Protein AF-D3Z314-F1 (afdb_monomer_lite)

pLDDT: mean 71.37, std 20.9, range [33.47, 95.0]

Radius of gyration: 38.7 Å; chains: 1; bounding box: 82×40×112 Å

Structure (mmCIF, N/CA/C/O backbone):
data_AF-D3Z314-F1
#
_entry.id   AF-D3Z314-F1
#
loop_
_atom_site.group_PDB
_atom_site.id
_atom_site.type_symbol
_atom_site.label_atom_id
_atom_site.label_alt_id
_atom_site.label_comp_id
_atom_site.label_asym_id
_atom_site.label_entity_id
_atom_site.label_seq_id
_atom_site.pdbx_PDB_ins_code
_atom_site.Cartn_x
_atom_site.Cartn_y
_atom_site.Cartn_z
_atom_site.occupancy
_atom_site.B_iso_or_equiv
_atom_site.auth_seq_id
_atom_site.auth_comp_id
_atom_site.auth_asym_id
_atom_site.auth_atom_id
_atom_site.pdbx_PDB_model_num
ATOM 1 N N . MET A 1 1 ? -54.368 1.046 53.965 1.00 41.03 1 MET A N 1
ATOM 2 C CA . MET A 1 1 ? -54.533 -0.028 54.968 1.00 41.03 1 MET A CA 1
ATOM 3 C C . MET A 1 1 ? -53.231 -0.841 54.940 1.00 41.03 1 MET A C 1
ATOM 5 O O . MET A 1 1 ? -52.791 -1.079 53.826 1.00 41.03 1 MET A O 1
ATOM 9 N N . VAL A 1 2 ? -52.457 -1.081 56.017 1.00 36.12 2 VAL A N 1
ATOM 10 C CA . VAL A 1 2 ? -52.789 -1.391 57.440 1.00 36.12 2 VAL A CA 1
ATOM 11 C C . VAL A 1 2 ? -53.330 -2.833 57.503 1.00 36.12 2 VAL A C 1
ATOM 13 O O . VAL A 1 2 ? -54.424 -3.025 56.986 1.00 36.12 2 VAL A O 1
ATOM 16 N N . LEU A 1 3 ? -52.659 -3.877 58.027 1.00 39.62 3 LEU A N 1
ATOM 17 C CA . LEU A 1 3 ? -51.367 -4.066 58.754 1.00 39.62 3 LEU A CA 1
ATOM 18 C C . LEU A 1 3 ? -50.519 -5.193 58.076 1.00 39.62 3 LEU A C 1
ATOM 20 O O . LEU A 1 3 ? -51.017 -5.775 57.117 1.00 39.62 3 LEU A O 1
ATOM 24 N N . ASP A 1 4 ? -49.246 -5.521 58.370 1.00 45.84 4 ASP A N 1
ATOM 25 C CA . ASP A 1 4 ? -48.368 -5.493 59.581 1.00 45.84 4 ASP A CA 1
ATOM 26 C C . ASP A 1 4 ? -48.542 -6.726 60.545 1.00 45.84 4 ASP A C 1
ATOM 28 O O . ASP A 1 4 ? -49.472 -7.498 60.312 1.00 45.84 4 ASP A O 1
ATOM 32 N N . PRO A 1 5 ? -47.630 -7.065 61.502 1.00 60.72 5 PRO A N 1
ATOM 33 C CA . PRO A 1 5 ? -46.819 -8.298 61.378 1.00 60.72 5 PRO A CA 1
ATOM 34 C C . PRO A 1 5 ? -46.724 -9.175 62.672 1.00 60.72 5 PRO A C 1
ATOM 36 O O . PRO A 1 5 ? -47.559 -9.056 63.564 1.00 60.72 5 PRO A O 1
ATOM 39 N N . LYS A 1 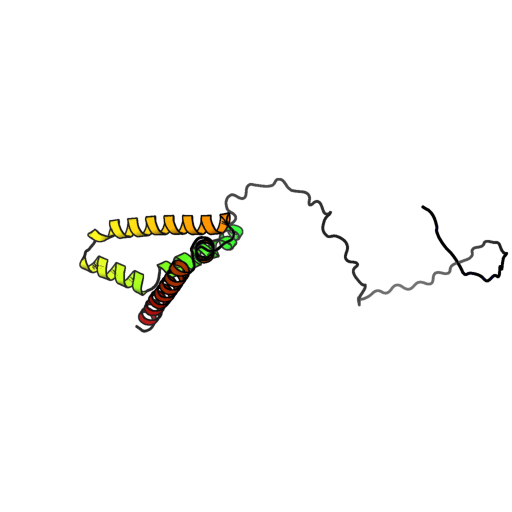6 ? -45.631 -9.965 62.807 1.00 39.88 6 LYS A N 1
ATOM 40 C CA . LYS A 1 6 ? -45.213 -10.863 63.931 1.00 39.88 6 LYS A CA 1
ATOM 41 C C . LYS A 1 6 ? -45.873 -12.259 63.919 1.00 39.88 6 LYS A C 1
ATOM 43 O O . LYS A 1 6 ? -46.845 -12.458 63.205 1.00 39.88 6 LYS A O 1
ATOM 48 N N . GLU A 1 7 ? -45.363 -13.309 64.581 1.00 49.41 7 GLU A N 1
ATOM 49 C CA . GLU A 1 7 ? -44.309 -13.502 65.617 1.00 49.41 7 GLU A CA 1
ATOM 50 C C . GLU A 1 7 ? -43.157 -14.431 65.108 1.00 49.41 7 GLU A C 1
ATOM 52 O O . GLU A 1 7 ? -43.244 -14.914 63.985 1.00 49.41 7 GLU A O 1
ATOM 57 N N . LYS A 1 8 ? -42.017 -14.704 65.781 1.00 37.44 8 LYS A N 1
ATOM 58 C CA . LYS A 1 8 ? -41.784 -14.991 67.216 1.00 37.44 8 LYS A CA 1
ATOM 59 C C . LYS A 1 8 ? -40.307 -14.845 67.668 1.00 37.44 8 LYS A C 1
ATOM 61 O O . LYS A 1 8 ? -39.385 -15.023 66.882 1.00 37.44 8 LYS A O 1
ATOM 66 N N . MET A 1 9 ? -40.138 -14.567 68.964 1.00 41.47 9 MET A N 1
ATOM 67 C CA . MET A 1 9 ? -38.929 -14.521 69.827 1.00 41.47 9 MET A CA 1
ATOM 68 C C . MET A 1 9 ? -39.376 -15.141 71.196 1.00 41.47 9 MET A C 1
ATOM 70 O O . MET A 1 9 ? -40.543 -15.559 71.253 1.00 41.47 9 MET A O 1
ATOM 74 N N . PRO A 1 10 ? -38.619 -15.181 72.316 1.00 56.84 10 PRO A N 1
ATOM 75 C CA . PRO A 1 10 ? -37.178 -15.038 72.589 1.00 56.84 10 PRO A CA 1
ATOM 76 C C . PRO A 1 10 ? -36.582 -16.430 72.971 1.00 56.84 10 PRO A C 1
ATOM 78 O O . PRO A 1 10 ? -37.055 -17.403 72.380 1.00 56.84 10 PRO A O 1
ATOM 81 N N . ASP A 1 11 ? -35.526 -16.686 73.763 1.00 47.50 11 ASP A N 1
ATOM 82 C CA . ASP A 1 11 ? -34.616 -15.958 74.694 1.00 47.50 11 ASP A CA 1
ATOM 83 C C . ASP A 1 11 ? -33.155 -16.474 74.450 1.00 47.50 11 ASP A C 1
ATOM 85 O O . ASP A 1 11 ? -32.938 -17.129 73.430 1.00 47.50 11 ASP A O 1
ATOM 89 N N . ASP A 1 12 ? -32.063 -16.263 75.207 1.00 47.19 12 ASP A N 1
ATOM 90 C CA . ASP A 1 12 ? -31.697 -15.616 76.499 1.00 47.19 12 ASP A CA 1
ATOM 91 C C . ASP A 1 12 ? -30.149 -15.324 76.434 1.00 47.19 12 ASP A C 1
ATOM 93 O O . ASP A 1 12 ? -29.531 -15.640 75.416 1.00 47.19 12 ASP A O 1
ATOM 97 N N . GLY A 1 13 ? -29.369 -14.769 77.382 1.00 37.34 13 GLY A N 1
ATOM 98 C CA . GLY A 1 13 ? -29.625 -14.244 78.733 1.00 37.34 13 GLY A CA 1
ATOM 99 C C . GLY A 1 13 ? -28.556 -14.615 79.785 1.00 37.34 13 GLY A C 1
ATOM 100 O O . GLY A 1 13 ? -28.801 -15.490 80.607 1.00 37.34 13 GLY A O 1
ATOM 101 N N . ALA A 1 14 ? -27.381 -13.960 79.810 1.00 42.38 14 ALA A N 1
ATOM 102 C CA . ALA A 1 14 ? -26.433 -14.035 80.945 1.00 42.38 14 ALA A CA 1
ATOM 103 C C . ALA A 1 14 ? -25.392 -12.892 80.945 1.00 42.38 14 ALA A C 1
ATOM 105 O O . ALA A 1 14 ? -24.781 -12.614 79.915 1.00 42.38 14 ALA A O 1
ATOM 106 N N . SER A 1 15 ? -25.139 -12.287 82.113 1.00 37.53 15 SER A N 1
ATOM 107 C CA . SER A 1 15 ? -24.085 -11.276 82.338 1.00 37.53 15 SER A CA 1
ATOM 108 C C . SER A 1 15 ? -22.921 -11.834 83.170 1.00 37.53 15 SER A C 1
ATOM 110 O O . SER A 1 15 ? -23.119 -12.730 83.989 1.00 37.53 15 SER A O 1
ATOM 112 N N . GLY A 1 16 ? -21.732 -11.244 83.029 1.00 37.84 16 GLY A N 1
ATOM 113 C CA . GLY A 1 16 ? -20.566 -11.442 83.903 1.00 37.84 16 GLY A CA 1
ATOM 114 C C . GLY A 1 16 ? -19.681 -10.190 83.877 1.00 37.84 16 GLY A C 1
ATOM 115 O O . GLY A 1 16 ? -19.590 -9.547 82.834 1.00 37.84 16 GLY A O 1
ATOM 116 N N . ASP A 1 17 ? -19.104 -9.804 85.017 1.00 37.00 17 ASP A N 1
ATOM 117 C CA . ASP A 1 17 ? -18.600 -8.442 85.264 1.00 37.00 17 ASP A CA 1
ATOM 118 C C . ASP A 1 17 ? -17.376 -8.414 86.217 1.00 37.00 17 ASP A C 1
ATOM 120 O O . ASP A 1 17 ? -17.121 -9.385 86.929 1.00 37.00 17 ASP A O 1
ATOM 124 N N . HIS A 1 18 ? -16.713 -7.251 86.263 1.00 39.41 18 HIS A N 1
ATOM 125 C CA . HIS A 1 18 ? -15.768 -6.732 87.266 1.00 39.41 18 HIS A CA 1
ATOM 126 C C . HIS A 1 18 ? -14.284 -7.176 87.297 1.00 39.41 18 HIS A C 1
ATOM 128 O O . HIS A 1 18 ? -13.946 -8.337 87.506 1.00 39.41 18 HIS A O 1
ATOM 134 N N . GLY A 1 19 ? -13.415 -6.149 87.292 1.00 36.12 19 GLY A N 1
ATOM 135 C CA . GLY A 1 19 ? -12.116 -6.098 87.986 1.00 36.12 19 GLY A CA 1
ATOM 136 C C . GLY A 1 19 ? -10.850 -6.555 87.227 1.00 36.12 19 GLY A C 1
ATOM 137 O O . GLY A 1 19 ? -10.911 -7.409 86.352 1.00 36.12 19 GLY A O 1
ATOM 138 N N . ASP A 1 20 ? -9.647 -6.051 87.543 1.00 36.56 20 ASP A N 1
ATOM 139 C CA . ASP A 1 20 ? -9.322 -4.778 88.216 1.00 36.56 20 ASP A CA 1
ATOM 140 C C . ASP A 1 20 ? -7.831 -4.375 88.039 1.00 36.56 20 ASP A C 1
ATOM 142 O O . ASP A 1 20 ? -6.963 -5.236 87.956 1.00 36.56 20 ASP A O 1
ATOM 146 N N . SER A 1 21 ? -7.572 -3.061 88.022 1.00 39.91 21 SER A N 1
ATOM 147 C CA . SER A 1 21 ? -6.372 -2.302 88.458 1.00 39.91 21 SER A CA 1
ATOM 148 C C . SER A 1 21 ? -4.890 -2.751 88.255 1.00 39.91 21 SER A C 1
ATOM 150 O O . SER A 1 21 ? -4.471 -3.856 88.566 1.00 39.91 21 SER A O 1
ATOM 152 N N . ALA A 1 22 ? -4.058 -1.718 87.995 1.00 36.06 22 ALA A N 1
ATOM 153 C CA . ALA A 1 22 ? -2.666 -1.488 88.466 1.00 36.06 22 ALA A CA 1
ATOM 154 C C . ALA A 1 22 ? -1.408 -2.013 87.705 1.00 36.06 22 ALA A C 1
ATOM 156 O O . ALA A 1 22 ? -0.952 -3.130 87.893 1.00 36.06 22 ALA A O 1
ATOM 157 N N . SER A 1 23 ? -0.757 -1.070 87.000 1.00 36.44 23 SER A N 1
ATOM 158 C CA . SER A 1 23 ? 0.620 -0.537 87.209 1.00 36.44 23 SER A CA 1
ATOM 159 C C . SER A 1 23 ? 1.889 -1.412 87.386 1.00 36.44 23 SER A C 1
ATOM 161 O O . SER A 1 23 ? 1.905 -2.407 88.092 1.00 36.44 23 SER A O 1
ATOM 163 N N . LEU A 1 24 ? 3.015 -0.819 86.930 1.00 35.97 24 LEU A N 1
ATOM 164 C CA . LEU A 1 24 ? 4.444 -1.192 87.103 1.00 35.97 24 LEU A CA 1
ATOM 165 C C . LEU A 1 24 ? 4.921 -2.409 86.269 1.00 35.97 24 LEU A C 1
ATOM 167 O O . LEU A 1 24 ? 4.259 -3.431 86.220 1.00 35.97 24 LEU A O 1
ATOM 171 N N . GLY A 1 25 ? 6.080 -2.409 85.592 1.00 36.06 25 GLY A N 1
ATOM 172 C CA . GLY A 1 25 ? 7.080 -1.350 85.375 1.00 36.06 25 GLY A CA 1
ATOM 173 C C . GLY A 1 25 ? 8.467 -1.672 85.944 1.00 36.06 25 GLY A C 1
ATOM 174 O O . GLY A 1 25 ? 8.853 -1.071 86.943 1.00 36.06 25 GLY A O 1
ATOM 175 N N . ALA A 1 26 ? 9.226 -2.588 85.319 1.00 33.47 26 ALA A N 1
ATOM 176 C CA . ALA A 1 26 ? 10.579 -2.940 85.773 1.00 33.47 26 ALA A CA 1
ATOM 177 C C . ALA A 1 26 ? 11.516 -3.526 84.681 1.00 33.47 26 ALA A C 1
ATOM 179 O O . ALA A 1 26 ? 11.212 -4.555 84.095 1.00 33.47 26 ALA A O 1
ATOM 180 N N . ILE A 1 27 ? 12.706 -2.914 84.560 1.00 38.41 27 ILE A N 1
ATOM 181 C CA . ILE A 1 27 ? 14.040 -3.550 84.407 1.00 38.41 27 ILE A CA 1
ATOM 182 C C . ILE A 1 27 ? 14.401 -4.275 83.079 1.00 38.41 27 ILE A C 1
ATOM 184 O O . ILE A 1 27 ? 13.842 -5.298 82.707 1.00 38.41 27 ILE A O 1
ATOM 188 N N . ASN A 1 28 ? 15.477 -3.785 82.438 1.00 43.94 28 ASN A N 1
ATOM 189 C CA . ASN A 1 28 ? 16.244 -4.473 81.382 1.00 43.94 28 ASN A CA 1
ATOM 190 C C . ASN A 1 28 ? 17.195 -5.539 81.977 1.00 43.94 28 ASN A C 1
ATOM 192 O O . ASN A 1 28 ? 17.563 -5.448 83.149 1.00 43.94 28 ASN A O 1
ATOM 196 N N . PRO A 1 29 ? 17.770 -6.426 81.147 1.00 45.31 29 PRO A N 1
ATOM 197 C CA . PRO A 1 29 ? 19.191 -6.187 80.860 1.00 45.31 29 PRO A CA 1
ATOM 198 C C . PRO A 1 29 ? 19.553 -6.320 79.376 1.00 45.31 29 PRO A C 1
ATOM 200 O O . PRO A 1 29 ? 19.098 -7.220 78.676 1.00 45.31 29 PRO A O 1
ATOM 203 N N . ALA A 1 30 ? 20.454 -5.453 78.915 1.00 35.59 30 ALA A N 1
ATOM 204 C CA . ALA A 1 30 ? 21.144 -5.649 77.649 1.00 35.59 30 ALA A CA 1
ATOM 205 C C . ALA A 1 30 ? 22.331 -6.602 77.851 1.00 35.59 30 ALA A C 1
ATOM 207 O O . ALA A 1 30 ? 23.157 -6.374 78.734 1.00 35.59 30 ALA A O 1
ATOM 208 N N . TYR A 1 31 ? 22.459 -7.605 76.984 1.00 41.97 31 TYR A N 1
ATOM 209 C CA . TYR A 1 31 ? 23.726 -8.292 76.748 1.00 41.97 31 TYR A CA 1
ATOM 210 C C . TYR A 1 31 ? 24.073 -8.206 75.268 1.00 41.97 31 TYR A C 1
ATOM 212 O O . TYR A 1 31 ? 23.361 -8.717 74.407 1.00 41.97 31 TYR A O 1
ATOM 220 N N . SER A 1 32 ? 25.172 -7.513 74.987 1.00 41.91 32 SER A N 1
ATOM 221 C CA . SER A 1 32 ? 25.737 -7.382 73.652 1.00 41.91 32 SER A CA 1
ATOM 222 C C . SER A 1 32 ? 26.172 -8.740 73.106 1.00 41.91 32 SER A C 1
ATOM 224 O O . SER A 1 32 ? 26.783 -9.526 73.826 1.00 41.91 32 SER A O 1
ATOM 226 N N . ASN A 1 33 ? 26.013 -8.941 71.799 1.00 40.41 33 ASN A N 1
ATOM 227 C CA . ASN A 1 33 ? 27.189 -9.055 70.935 1.00 40.41 33 ASN A CA 1
ATOM 228 C C . ASN A 1 33 ? 26.836 -8.760 69.474 1.00 40.41 33 ASN A C 1
ATOM 230 O O . ASN A 1 33 ? 25.770 -9.114 68.979 1.00 40.41 33 ASN A O 1
ATOM 234 N N . SER A 1 34 ? 27.741 -8.058 68.799 1.00 47.56 34 SER A N 1
ATOM 235 C CA . SER A 1 34 ? 27.561 -7.550 67.443 1.00 47.56 34 SER A CA 1
ATOM 236 C C . SER A 1 34 ? 28.045 -8.548 66.389 1.00 47.56 34 SER A C 1
ATOM 238 O O . SER A 1 34 ? 29.256 -8.721 66.247 1.00 47.56 34 SER A O 1
ATOM 240 N N . SER A 1 35 ? 27.122 -9.092 65.592 1.00 36.97 35 SER A N 1
ATOM 241 C CA . SER A 1 35 ? 27.428 -9.718 64.297 1.00 36.97 35 SER A CA 1
ATOM 242 C C . SER A 1 35 ? 26.256 -9.556 63.322 1.00 36.97 35 SER A C 1
ATOM 244 O O . SER A 1 35 ? 25.225 -10.202 63.476 1.00 36.97 35 SER A O 1
ATOM 246 N N . LEU A 1 36 ? 26.435 -8.749 62.274 1.00 41.78 36 LEU A N 1
ATOM 247 C CA . LEU A 1 36 ? 25.857 -9.074 60.960 1.00 41.78 36 LEU A CA 1
ATOM 248 C C . LEU A 1 36 ? 26.620 -10.308 60.401 1.00 41.78 36 LEU A C 1
ATOM 250 O O . LEU A 1 36 ? 27.754 -10.516 60.845 1.00 41.78 36 LEU A O 1
ATOM 254 N N . PRO A 1 37 ? 26.084 -11.105 59.442 1.00 45.94 37 PRO A N 1
ATOM 255 C CA . PRO A 1 37 ? 25.303 -10.593 58.309 1.00 45.94 37 PRO A CA 1
ATOM 256 C C . PRO A 1 37 ? 24.155 -11.474 57.752 1.00 45.94 37 PRO A C 1
ATOM 258 O O . PRO A 1 37 ? 23.955 -12.620 58.133 1.00 45.94 37 PRO A O 1
ATOM 261 N N . HIS A 1 38 ? 23.556 -10.921 56.689 1.00 36.91 38 HIS A N 1
ATOM 262 C CA . HIS A 1 38 ? 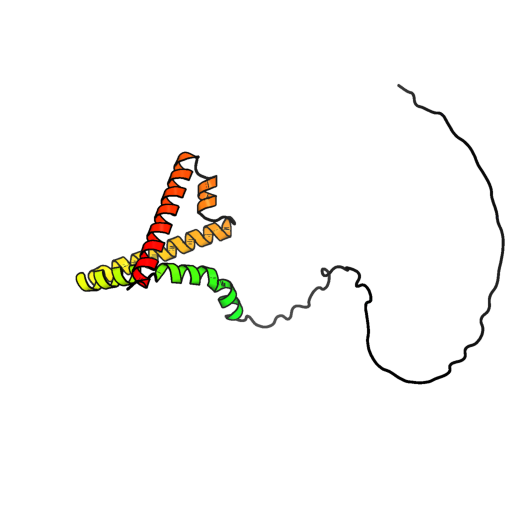22.995 -11.591 55.504 1.00 36.91 38 HIS A CA 1
ATOM 263 C C . HIS A 1 38 ? 21.480 -11.848 55.433 1.00 36.91 38 HIS A C 1
ATOM 265 O O . HIS A 1 38 ? 20.827 -12.274 56.379 1.00 36.91 38 HIS A O 1
ATOM 271 N N . SER A 1 39 ? 20.946 -11.571 54.241 1.00 44.03 39 SER A N 1
ATOM 272 C CA . SER A 1 39 ? 19.531 -11.596 53.870 1.00 44.03 39 SER A CA 1
ATOM 273 C C . SER A 1 39 ? 18.996 -12.993 53.555 1.00 44.03 39 SER A C 1
ATOM 275 O O . SER A 1 39 ? 19.672 -13.746 52.857 1.00 44.03 39 SER A O 1
ATOM 277 N N . THR A 1 40 ? 17.749 -13.232 53.976 1.00 35.56 40 THR A N 1
ATOM 278 C CA . THR A 1 40 ? 16.603 -13.914 53.314 1.00 35.56 40 THR A CA 1
ATOM 279 C C . THR A 1 40 ? 15.440 -13.843 54.317 1.00 35.56 40 THR A C 1
ATOM 281 O O . THR A 1 40 ? 15.698 -13.995 55.506 1.00 35.56 40 THR A O 1
ATOM 284 N N . GLY A 1 41 ? 14.172 -13.634 53.968 1.00 37.06 41 GLY A N 1
ATOM 285 C CA . GLY A 1 41 ? 13.504 -13.372 52.688 1.00 37.06 41 GLY A CA 1
ATOM 286 C C . GLY A 1 41 ? 12.000 -13.156 52.963 1.00 37.06 41 GLY A C 1
ATOM 287 O O . GLY A 1 41 ? 11.583 -13.305 54.106 1.00 37.06 41 GLY A O 1
ATOM 288 N N . ASP A 1 42 ? 11.224 -12.812 51.935 1.00 43.03 42 ASP A N 1
ATOM 289 C CA . ASP A 1 42 ? 9.748 -12.804 51.903 1.00 43.03 42 ASP A CA 1
ATOM 290 C C . ASP A 1 42 ? 8.998 -12.071 53.044 1.00 43.03 42 ASP A C 1
ATOM 292 O O . ASP A 1 42 ? 8.581 -12.661 54.040 1.00 43.03 42 ASP A O 1
ATOM 296 N N . SER A 1 43 ? 8.710 -10.785 52.811 1.00 39.72 43 SER A N 1
ATOM 297 C CA . SER A 1 43 ? 7.586 -10.060 53.429 1.00 39.72 43 SER A CA 1
ATOM 298 C C . SER A 1 43 ? 6.596 -9.665 52.331 1.00 39.72 43 SER A C 1
ATOM 300 O O . SER A 1 43 ? 7.012 -9.243 51.254 1.00 39.72 43 SER A O 1
ATOM 302 N N . GLU A 1 44 ? 5.295 -9.797 52.588 1.00 48.31 44 GLU A N 1
ATOM 303 C CA . GLU A 1 44 ? 4.248 -9.535 51.593 1.00 48.31 44 GLU A CA 1
ATOM 304 C C . GLU A 1 44 ? 4.062 -8.024 51.346 1.00 48.31 44 GLU A C 1
ATOM 306 O O . GLU A 1 44 ? 3.710 -7.277 52.258 1.00 48.31 44 GLU A O 1
ATOM 311 N N . GLU A 1 45 ? 4.274 -7.574 50.105 1.00 48.72 45 GLU A N 1
ATOM 312 C CA . GLU A 1 45 ? 4.051 -6.183 49.680 1.00 48.72 45 GLU A CA 1
ATOM 313 C C . GLU A 1 45 ? 2.543 -5.864 49.585 1.00 48.72 45 GLU A C 1
ATOM 315 O O . GLU A 1 45 ? 1.845 -6.444 48.741 1.00 48.72 45 GLU A O 1
ATOM 320 N N . PRO A 1 46 ? 1.998 -4.935 50.395 1.00 49.34 46 PRO A N 1
ATOM 321 C CA . PRO A 1 46 ? 0.612 -4.508 50.259 1.00 49.34 46 PRO A CA 1
ATOM 322 C C . PRO A 1 46 ? 0.440 -3.647 48.999 1.00 49.34 46 PRO A C 1
ATOM 324 O O . PRO A 1 46 ? 1.142 -2.663 48.785 1.00 49.34 46 PRO A O 1
ATOM 327 N N . PHE A 1 47 ? -0.550 -3.984 48.172 1.00 49.03 47 PHE A N 1
ATOM 328 C CA . PHE A 1 47 ? -0.862 -3.290 46.917 1.00 49.03 47 PHE A CA 1
ATOM 329 C C . PHE A 1 47 ? -1.382 -1.853 47.158 1.00 49.03 47 PHE A C 1
ATOM 331 O O . PHE A 1 47 ? -2.591 -1.616 47.187 1.00 49.03 47 PHE A O 1
ATOM 338 N N . THR A 1 48 ? -0.482 -0.877 47.333 1.00 51.16 48 THR A N 1
ATOM 339 C CA . THR A 1 48 ? -0.836 0.531 47.597 1.00 51.16 48 THR A CA 1
ATOM 340 C C . THR A 1 48 ? -0.470 1.474 46.445 1.00 51.16 48 THR A C 1
ATOM 342 O O . THR A 1 48 ? 0.607 2.059 46.407 1.00 51.16 48 THR A O 1
ATOM 345 N N . THR A 1 49 ? -1.431 1.671 45.540 1.00 49.66 49 THR A N 1
ATOM 346 C CA . THR A 1 49 ? -1.731 2.962 44.883 1.00 49.66 49 THR A CA 1
ATOM 347 C C . THR A 1 49 ? -0.547 3.769 44.309 1.00 49.66 49 THR A C 1
ATOM 349 O O . THR A 1 49 ? -0.214 4.846 44.797 1.00 49.66 49 THR A O 1
ATOM 352 N N . TYR A 1 50 ? -0.011 3.335 43.163 1.00 53.62 50 TYR A N 1
ATOM 353 C CA . TYR A 1 50 ? 0.959 4.074 42.323 1.00 53.62 50 TYR A CA 1
ATOM 354 C C . TYR A 1 50 ? 0.404 5.361 41.644 1.00 53.62 50 TYR A C 1
ATOM 356 O O . TYR A 1 50 ? 0.789 5.684 40.522 1.00 53.62 50 TYR A O 1
ATOM 364 N N . PHE A 1 51 ? -0.533 6.086 42.268 1.00 54.34 51 PHE A N 1
ATOM 365 C CA . PHE A 1 51 ? -1.296 7.169 41.618 1.00 54.34 51 PHE A CA 1
ATOM 366 C C . PHE A 1 51 ? -1.104 8.584 42.194 1.00 54.34 51 PHE A C 1
ATOM 368 O O . PHE A 1 51 ? -1.577 9.527 41.564 1.00 54.34 51 PHE A O 1
ATOM 375 N N . ASP A 1 52 ? -0.395 8.757 43.317 1.00 54.91 52 ASP A N 1
ATOM 376 C CA . ASP A 1 52 ? -0.216 10.074 43.972 1.00 54.91 52 ASP A CA 1
ATOM 377 C C . ASP A 1 52 ? 1.242 10.583 44.033 1.00 54.91 52 ASP A C 1
ATOM 379 O O . ASP A 1 52 ? 1.519 11.643 44.595 1.00 54.91 52 ASP A O 1
ATOM 383 N N . GLU A 1 53 ? 2.201 9.895 43.398 1.00 57.88 53 GLU A N 1
ATOM 384 C CA . GLU A 1 53 ? 3.547 10.458 43.213 1.00 57.88 53 GLU A CA 1
ATOM 385 C C . GLU A 1 53 ? 3.533 11.501 42.085 1.00 57.88 53 GLU A C 1
ATOM 387 O O . GLU A 1 53 ? 3.780 11.212 40.910 1.00 57.88 53 GLU A O 1
ATOM 392 N N . LYS A 1 54 ? 3.224 12.752 42.442 1.00 61.84 54 LYS A N 1
ATOM 393 C CA . LYS A 1 54 ? 3.243 13.887 41.514 1.00 61.84 54 LYS A CA 1
ATOM 394 C C . LYS A 1 54 ? 4.685 14.289 41.169 1.00 61.84 54 LYS A C 1
ATOM 396 O O . LYS A 1 54 ? 5.219 15.249 41.725 1.00 61.84 54 LYS A O 1
ATOM 401 N N . ILE A 1 55 ? 5.281 13.554 40.228 1.00 64.50 55 ILE A N 1
ATOM 402 C CA . ILE A 1 55 ? 6.655 13.733 39.728 1.00 64.50 55 ILE A CA 1
ATOM 403 C C . ILE A 1 55 ? 6.962 15.229 39.489 1.00 64.50 55 ILE A C 1
ATOM 405 O O . ILE A 1 55 ? 6.253 15.874 38.707 1.00 64.50 55 ILE A O 1
ATOM 409 N N . PRO A 1 56 ? 8.009 15.799 40.121 1.00 55.91 56 PRO A N 1
ATOM 410 C CA . PRO A 1 56 ? 8.427 17.169 39.851 1.00 55.91 56 PRO A CA 1
ATOM 411 C C . PRO A 1 56 ? 8.980 17.262 38.425 1.00 55.91 56 PRO A C 1
ATOM 413 O O . PRO A 1 56 ? 9.873 16.509 38.043 1.00 55.91 56 PRO A O 1
ATOM 416 N N . ILE A 1 57 ? 8.435 18.185 37.634 1.00 60.97 57 ILE A N 1
ATOM 417 C CA . ILE A 1 57 ? 8.805 18.372 36.229 1.00 60.97 57 ILE A CA 1
ATOM 41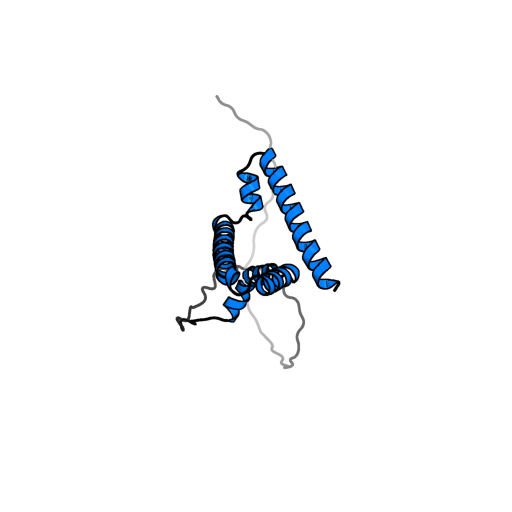8 C C . ILE A 1 57 ? 9.996 19.342 36.165 1.00 60.97 57 ILE A C 1
ATOM 420 O O . ILE A 1 57 ? 9.806 20.516 36.485 1.00 60.97 57 ILE A O 1
ATOM 424 N N . PRO A 1 58 ? 11.204 18.917 35.751 1.00 62.38 58 PRO A N 1
ATOM 425 C CA . PRO A 1 58 ? 12.232 19.860 35.333 1.00 62.38 58 PRO A CA 1
ATOM 426 C C . PRO A 1 58 ? 11.821 20.473 33.987 1.00 62.38 58 PRO A C 1
ATOM 428 O O . PRO A 1 58 ? 11.627 19.753 33.006 1.00 62.38 58 PRO A O 1
ATOM 431 N N . GLU A 1 59 ? 11.689 21.799 33.927 1.00 65.19 59 GLU A N 1
ATOM 432 C CA . GLU A 1 59 ? 11.476 22.536 32.673 1.00 65.19 59 GLU A CA 1
ATOM 433 C C . GLU A 1 59 ? 12.797 22.670 31.896 1.00 65.19 59 GLU A C 1
ATOM 435 O O . GLU A 1 59 ? 13.333 23.762 31.731 1.00 65.19 59 GLU A O 1
ATOM 440 N N . GLU A 1 60 ? 13.336 21.536 31.437 1.00 56.97 60 GLU A N 1
ATOM 441 C CA . GLU A 1 60 ? 14.617 21.464 30.726 1.00 56.97 60 GLU A CA 1
ATOM 442 C C . GLU A 1 60 ? 14.451 21.051 29.254 1.00 56.97 60 GLU A C 1
ATOM 444 O O . GLU A 1 60 ? 13.898 19.999 28.934 1.00 56.97 60 GLU A O 1
ATOM 449 N N . GLU A 1 61 ? 14.961 21.928 28.387 1.00 52.34 61 GLU A N 1
ATOM 450 C CA . GLU A 1 61 ? 15.154 21.861 26.930 1.00 52.34 61 GLU A CA 1
ATOM 451 C C . GLU A 1 61 ? 14.107 21.192 26.010 1.00 52.34 61 GLU A C 1
ATOM 453 O O . GLU A 1 61 ? 13.822 19.991 26.018 1.00 52.34 61 GLU A O 1
ATOM 458 N N . TYR A 1 62 ? 13.690 21.974 25.006 1.00 58.69 62 TYR A N 1
ATOM 459 C CA . TYR A 1 62 ? 13.054 21.484 23.783 1.00 58.69 62 TYR A CA 1
ATOM 460 C C . TYR A 1 62 ? 14.028 20.600 22.984 1.00 58.69 62 TYR A C 1
ATOM 462 O O . TYR A 1 62 ? 14.706 21.070 22.068 1.00 58.69 62 TYR A O 1
ATOM 470 N N . SER A 1 63 ? 14.070 19.300 23.292 1.00 58.16 63 SER A N 1
ATOM 471 C CA . SER A 1 63 ? 14.825 18.303 22.523 1.00 58.16 63 SER A CA 1
ATOM 472 C C . SER A 1 63 ? 14.274 18.202 21.092 1.00 58.16 63 SER A C 1
ATOM 474 O O . SER A 1 63 ? 13.357 17.431 20.800 1.00 58.16 63 SER A O 1
ATOM 476 N N . CYS A 1 64 ? 14.837 19.031 20.206 1.00 64.25 64 CYS A N 1
ATOM 477 C CA . CYS A 1 64 ? 14.330 19.349 18.869 1.00 64.25 64 CYS A CA 1
ATOM 478 C C . CYS A 1 64 ? 14.049 18.109 18.001 1.00 64.25 64 CYS A C 1
ATOM 480 O O . CYS A 1 64 ? 13.114 18.105 17.200 1.00 64.25 64 CYS A O 1
ATOM 482 N N . PHE A 1 65 ? 14.814 17.026 18.189 1.00 66.44 65 PHE A N 1
ATOM 483 C CA . PHE A 1 65 ? 14.586 15.770 17.482 1.00 66.44 65 PHE A CA 1
ATOM 484 C C . PHE A 1 65 ? 15.040 14.544 18.291 1.00 66.44 65 PHE A C 1
ATOM 486 O O . PHE A 1 65 ? 16.187 14.100 18.217 1.00 66.44 65 PHE A O 1
ATOM 493 N N . SER A 1 66 ? 14.125 13.949 19.062 1.00 79.75 66 SER A N 1
ATOM 494 C CA . SER A 1 66 ? 14.406 12.693 19.768 1.00 79.75 66 SER A CA 1
ATOM 495 C C . SER A 1 66 ? 14.414 11.507 18.795 1.00 79.75 66 SER A C 1
ATOM 497 O O . SER A 1 66 ? 13.375 10.898 18.533 1.00 79.75 66 SER A O 1
ATOM 499 N N . PHE A 1 67 ? 15.594 11.135 18.286 1.00 79.44 67 PHE A N 1
ATOM 500 C CA . PHE A 1 67 ? 15.769 9.973 17.399 1.00 79.44 67 PHE A CA 1
ATOM 501 C C . PHE A 1 67 ? 15.173 8.677 17.976 1.00 79.44 67 PHE A C 1
ATOM 503 O O . PHE A 1 67 ? 14.546 7.918 17.243 1.00 79.44 67 PHE A O 1
ATOM 510 N N . ARG A 1 68 ? 15.270 8.446 19.295 1.00 79.88 68 ARG A N 1
ATOM 511 C CA . ARG A 1 68 ? 14.637 7.286 19.956 1.00 79.88 68 ARG A CA 1
ATOM 512 C C . ARG A 1 68 ? 13.110 7.289 19.799 1.00 79.88 68 ARG A C 1
ATOM 514 O O . ARG A 1 68 ? 12.513 6.230 19.633 1.00 79.88 68 ARG A O 1
ATOM 521 N N . LYS A 1 69 ? 12.482 8.470 19.821 1.00 78.12 69 LYS A N 1
ATOM 522 C CA . LYS A 1 69 ? 11.039 8.637 19.597 1.00 78.12 69 LYS A CA 1
ATOM 523 C C . LYS A 1 69 ? 10.675 8.521 18.113 1.00 78.12 69 LYS A C 1
ATOM 525 O O . LYS A 1 69 ? 9.629 7.961 17.816 1.00 78.12 69 LYS A O 1
ATOM 530 N N . LEU A 1 70 ? 11.541 8.969 17.196 1.00 82.19 70 LEU A N 1
ATOM 531 C CA . LEU A 1 70 ? 11.375 8.726 15.756 1.00 82.19 70 LEU A CA 1
ATOM 532 C C . LEU A 1 70 ? 11.332 7.220 15.462 1.00 82.19 70 LEU A C 1
ATOM 534 O O . LEU A 1 70 ? 10.329 6.738 14.948 1.00 82.19 70 LEU A O 1
ATOM 538 N N . TRP A 1 71 ? 12.375 6.478 15.852 1.00 81.69 71 TRP A N 1
ATOM 539 C CA . TRP A 1 71 ? 12.484 5.035 15.602 1.00 81.69 71 TRP A CA 1
ATOM 540 C C . TRP A 1 71 ? 11.286 4.247 16.156 1.00 81.69 71 TRP A C 1
ATOM 542 O O . TRP A 1 71 ? 10.788 3.347 15.485 1.00 81.69 71 TRP A O 1
ATOM 552 N N . ALA A 1 72 ? 10.759 4.635 17.324 1.00 80.50 72 ALA A N 1
ATOM 553 C CA . ALA A 1 72 ? 9.561 4.028 17.910 1.00 80.50 72 ALA A CA 1
ATOM 554 C C . ALA A 1 72 ? 8.274 4.218 17.072 1.00 80.50 72 ALA A C 1
ATOM 556 O O . ALA A 1 72 ? 7.355 3.412 17.189 1.00 80.50 72 ALA A O 1
ATOM 557 N N . PHE A 1 73 ? 8.201 5.249 16.220 1.00 81.44 73 PHE A N 1
ATOM 558 C CA . PHE A 1 73 ? 7.052 5.522 15.343 1.00 81.44 73 PHE A CA 1
ATOM 559 C C . PHE A 1 73 ? 7.325 5.274 13.847 1.00 81.44 73 PHE A C 1
ATOM 561 O O . PHE A 1 73 ? 6.395 5.328 13.044 1.00 81.44 73 PHE A O 1
ATOM 568 N N . THR A 1 74 ? 8.562 4.952 13.453 1.00 84.94 74 THR A N 1
ATOM 569 C CA . THR A 1 74 ? 8.933 4.649 12.057 1.00 84.94 74 THR A CA 1
ATOM 570 C C . THR A 1 74 ? 8.279 3.368 11.519 1.00 84.94 74 THR A C 1
ATOM 572 O O . THR A 1 74 ? 8.017 3.293 10.319 1.00 84.94 74 THR A O 1
ATOM 575 N N . GLY A 1 75 ? 7.970 2.386 12.377 1.00 85.06 75 GLY A N 1
ATOM 576 C CA . GLY A 1 75 ? 7.507 1.041 11.991 1.00 85.06 75 GLY A CA 1
ATOM 577 C C . GLY A 1 75 ? 6.429 0.988 10.890 1.00 85.06 75 GLY A C 1
ATOM 578 O O . GLY A 1 75 ? 6.693 0.404 9.841 1.00 85.06 75 GLY A O 1
ATOM 579 N N . PRO A 1 76 ? 5.251 1.626 11.053 1.00 85.94 76 PRO A N 1
ATOM 580 C CA . PRO A 1 76 ? 4.189 1.598 10.039 1.00 85.94 76 PRO A CA 1
ATOM 581 C C . PRO A 1 76 ? 4.574 2.254 8.704 1.00 85.94 76 PRO A C 1
ATOM 583 O O . PRO A 1 76 ? 4.061 1.868 7.656 1.00 85.94 76 PRO A O 1
ATOM 586 N N . GLY A 1 77 ? 5.476 3.241 8.727 1.00 87.06 77 GLY A N 1
ATOM 587 C CA . GLY A 1 77 ? 6.019 3.852 7.513 1.00 87.06 77 GLY A CA 1
ATOM 588 C C . GLY A 1 77 ? 7.018 2.935 6.810 1.00 87.06 77 GLY A C 1
ATOM 589 O O . GLY A 1 77 ? 6.943 2.768 5.599 1.00 87.06 77 GLY A O 1
ATOM 590 N N . PHE A 1 78 ? 7.899 2.290 7.577 1.00 88.88 78 PHE A N 1
ATOM 591 C CA . PHE A 1 78 ? 8.908 1.360 7.066 1.00 88.88 78 PHE A CA 1
ATOM 592 C C . PHE A 1 78 ? 8.291 0.105 6.433 1.00 88.88 78 PHE A C 1
ATOM 594 O O . PHE A 1 78 ? 8.700 -0.279 5.342 1.00 88.88 78 PHE A O 1
ATOM 601 N N . LEU A 1 79 ? 7.255 -0.472 7.054 1.00 89.25 79 LEU A N 1
ATOM 602 C CA . LEU A 1 79 ? 6.496 -1.588 6.471 1.00 89.25 79 LEU A CA 1
ATOM 603 C C . LEU A 1 79 ? 5.876 -1.211 5.114 1.00 89.25 79 LEU A C 1
ATOM 605 O O . LEU A 1 79 ? 5.955 -1.989 4.170 1.00 89.25 79 LEU A O 1
ATOM 609 N N . MET A 1 80 ? 5.329 0.005 4.989 1.00 87.81 80 MET A N 1
ATOM 610 C CA . MET A 1 80 ? 4.815 0.504 3.708 1.00 87.81 80 MET A CA 1
ATOM 611 C C . MET A 1 80 ? 5.931 0.762 2.684 1.00 87.81 80 MET A C 1
ATOM 613 O O . MET A 1 80 ? 5.718 0.571 1.493 1.00 87.81 80 MET A O 1
ATOM 617 N N . SER A 1 81 ? 7.113 1.209 3.122 1.00 88.06 81 SER A N 1
ATOM 618 C CA . SER A 1 81 ? 8.260 1.396 2.226 1.00 88.06 81 SER A CA 1
ATOM 619 C C . SER A 1 81 ? 8.783 0.079 1.659 1.00 88.06 81 SER A C 1
ATOM 621 O O . SER A 1 81 ? 9.179 0.068 0.500 1.00 88.06 81 SER A O 1
ATOM 623 N N . ILE A 1 82 ? 8.767 -1.013 2.434 1.00 88.31 82 ILE A N 1
ATOM 624 C CA . ILE A 1 82 ? 9.111 -2.348 1.921 1.00 88.31 82 ILE A CA 1
ATOM 625 C C . ILE A 1 82 ? 8.104 -2.759 0.844 1.00 88.31 82 ILE A C 1
ATOM 627 O O . ILE A 1 82 ? 8.525 -2.973 -0.283 1.00 88.31 82 ILE A O 1
ATOM 631 N N . ALA A 1 83 ? 6.799 -2.710 1.141 1.00 86.50 83 ALA A N 1
ATOM 632 C CA . ALA A 1 83 ? 5.703 -3.060 0.221 1.00 86.50 83 ALA A CA 1
ATOM 633 C C . ALA A 1 83 ? 5.497 -2.093 -0.978 1.00 86.50 83 ALA A C 1
ATOM 635 O O . ALA A 1 83 ? 4.452 -2.094 -1.628 1.00 86.50 83 ALA A O 1
ATOM 636 N N . TYR A 1 84 ? 6.455 -1.198 -1.233 1.00 84.19 84 TYR A N 1
ATOM 637 C CA . TYR A 1 84 ? 6.557 -0.391 -2.457 1.00 84.19 84 TYR A CA 1
ATOM 638 C C . TYR A 1 84 ? 7.842 -0.709 -3.245 1.00 84.19 84 TYR A C 1
ATOM 640 O O . TYR A 1 84 ? 7.949 -0.392 -4.431 1.00 84.19 84 TYR A O 1
ATOM 648 N N . LEU A 1 85 ? 8.819 -1.335 -2.587 1.00 85.75 85 LEU A N 1
ATOM 649 C CA . LEU A 1 85 ? 10.123 -1.730 -3.116 1.00 85.75 85 LEU A CA 1
ATOM 650 C C . LEU A 1 85 ? 10.167 -3.227 -3.482 1.00 85.75 85 LEU A C 1
ATOM 652 O O . LEU A 1 85 ? 11.251 -3.801 -3.585 1.00 85.75 85 LEU A O 1
ATOM 656 N N . ASP A 1 86 ? 9.001 -3.841 -3.696 1.00 87.25 86 ASP A N 1
ATOM 657 C CA . ASP A 1 86 ? 8.847 -5.216 -4.177 1.00 87.25 86 ASP A CA 1
ATOM 658 C C . ASP A 1 86 ? 9.644 -5.429 -5.484 1.00 87.25 86 ASP A C 1
ATOM 660 O O . ASP A 1 86 ? 9.624 -4.560 -6.370 1.00 87.25 86 ASP A O 1
ATOM 664 N N . PRO A 1 87 ? 10.321 -6.583 -5.662 1.00 81.69 87 PRO A N 1
ATOM 665 C CA . PRO A 1 87 ? 11.248 -6.795 -6.776 1.00 81.69 87 PRO A CA 1
ATOM 666 C C . PRO A 1 87 ? 10.577 -6.637 -8.148 1.00 81.69 87 PRO A C 1
ATOM 668 O O . PRO A 1 87 ? 11.126 -5.960 -9.017 1.00 81.69 87 PRO A O 1
ATOM 671 N N . GLY A 1 88 ? 9.361 -7.170 -8.323 1.00 82.75 88 GLY A N 1
ATOM 672 C CA . GLY A 1 88 ? 8.605 -7.060 -9.577 1.00 82.75 88 GLY A CA 1
ATOM 673 C C . GLY A 1 88 ? 8.180 -5.630 -9.937 1.00 82.75 88 GLY A C 1
ATOM 674 O O . GLY A 1 88 ? 8.114 -5.292 -11.120 1.00 82.75 88 GLY A O 1
ATOM 675 N N . ASN A 1 89 ? 7.961 -4.760 -8.942 1.00 86.00 89 ASN A N 1
ATOM 676 C CA . ASN A 1 89 ? 7.647 -3.345 -9.168 1.00 86.00 89 ASN A CA 1
ATOM 677 C C . ASN A 1 89 ? 8.886 -2.601 -9.697 1.00 86.00 89 ASN A C 1
ATOM 679 O O . ASN A 1 89 ? 8.823 -1.913 -10.716 1.00 86.00 89 ASN A O 1
ATOM 683 N N . ILE A 1 90 ? 10.040 -2.817 -9.053 1.00 87.31 90 ILE A N 1
ATOM 684 C CA . ILE A 1 90 ? 11.323 -2.216 -9.449 1.00 87.31 90 ILE A CA 1
ATOM 685 C C . ILE A 1 90 ? 11.779 -2.730 -10.824 1.00 87.31 90 ILE A C 1
ATOM 687 O O . ILE A 1 90 ? 12.235 -1.934 -11.648 1.00 87.31 90 ILE A O 1
ATOM 691 N N . GLU A 1 91 ? 11.637 -4.031 -11.103 1.00 87.69 91 GLU A N 1
ATOM 692 C CA . GLU A 1 91 ? 11.938 -4.605 -12.421 1.00 87.69 91 GLU A CA 1
ATOM 693 C C . GLU A 1 91 ? 11.050 -3.991 -13.511 1.00 87.69 91 GLU A C 1
ATOM 695 O O . GLU A 1 91 ? 11.562 -3.550 -14.542 1.00 87.69 91 GLU A O 1
ATOM 700 N N . SER A 1 92 ? 9.738 -3.904 -13.270 1.00 85.19 92 SER A N 1
ATOM 701 C CA . SER A 1 92 ? 8.772 -3.354 -14.229 1.00 85.19 92 SER A CA 1
ATOM 702 C C . SER A 1 92 ? 9.053 -1.885 -14.555 1.00 85.19 92 SER A C 1
ATOM 704 O O . SER A 1 92 ? 9.102 -1.519 -15.732 1.00 85.19 92 SER A O 1
ATOM 706 N N . ASP A 1 93 ? 9.295 -1.044 -13.545 1.00 88.19 93 ASP A N 1
ATOM 707 C CA . ASP A 1 93 ? 9.644 0.368 -13.746 1.00 88.19 93 ASP A CA 1
ATOM 708 C C . ASP A 1 93 ? 10.990 0.528 -14.472 1.00 88.19 93 ASP A C 1
ATOM 710 O O . ASP A 1 93 ? 11.114 1.368 -15.371 1.00 88.19 93 ASP A O 1
ATOM 714 N N . LEU A 1 94 ? 11.993 -0.296 -14.145 1.00 87.94 94 LEU A N 1
ATOM 715 C CA . LEU A 1 94 ? 13.302 -0.265 -14.803 1.00 87.94 94 LEU A CA 1
ATOM 716 C C . LEU A 1 94 ? 13.222 -0.734 -16.263 1.00 87.94 94 LEU A C 1
ATOM 718 O O . LEU A 1 94 ? 13.797 -0.091 -17.143 1.00 87.94 94 LEU A O 1
ATOM 722 N N . GLN A 1 95 ? 12.488 -1.812 -16.545 1.00 88.62 95 GLN A N 1
ATOM 723 C CA . GLN A 1 95 ? 12.275 -2.331 -17.897 1.00 88.62 95 GLN A CA 1
ATOM 724 C C . GLN A 1 95 ? 11.482 -1.329 -18.748 1.00 88.62 95 GLN A C 1
ATOM 726 O O . GLN A 1 95 ? 11.879 -1.006 -19.871 1.00 88.62 95 GLN A O 1
ATOM 731 N N . SER A 1 96 ? 10.402 -0.774 -18.198 1.00 84.75 96 SER A N 1
ATOM 732 C CA . SER A 1 96 ? 9.584 0.245 -18.860 1.00 84.75 96 SER A CA 1
ATOM 733 C C . SER A 1 96 ? 10.392 1.528 -19.113 1.00 84.75 96 SER A C 1
ATOM 735 O O . SER A 1 96 ? 10.363 2.085 -20.215 1.00 84.75 96 SER A O 1
ATOM 737 N N . GLY A 1 97 ? 11.219 1.945 -18.148 1.00 86.12 97 GLY A N 1
ATOM 738 C CA . GLY A 1 97 ? 12.178 3.044 -18.286 1.00 86.12 97 GLY A CA 1
ATOM 739 C C . GLY A 1 97 ? 13.287 2.786 -19.314 1.00 86.12 97 GLY A C 1
ATOM 740 O O . GLY A 1 97 ? 13.673 3.711 -20.027 1.00 86.12 97 GLY A O 1
ATOM 741 N N . ALA A 1 98 ? 13.760 1.547 -19.461 1.00 86.81 98 ALA A N 1
ATOM 742 C CA . ALA A 1 98 ? 14.747 1.173 -20.477 1.00 86.81 98 ALA A CA 1
ATOM 743 C C . ALA A 1 98 ? 14.167 1.209 -21.904 1.00 86.81 98 ALA A C 1
ATOM 745 O O . ALA A 1 98 ? 14.874 1.573 -22.844 1.00 86.81 98 ALA A 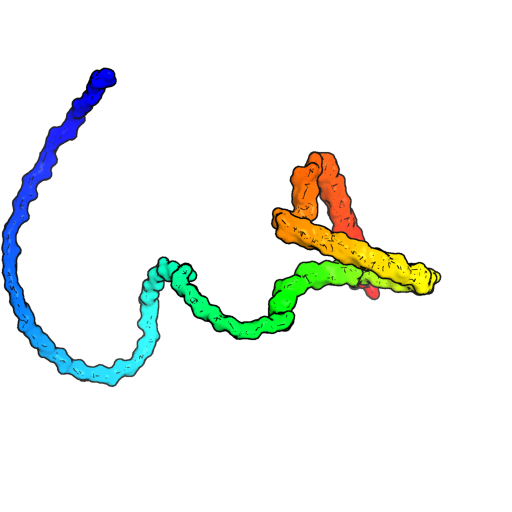O 1
ATOM 746 N N . VAL A 1 99 ? 12.879 0.882 -22.071 1.00 84.25 99 VAL A N 1
ATOM 747 C CA . VAL A 1 99 ? 12.191 0.888 -23.376 1.00 84.25 99 VAL A CA 1
ATOM 748 C C . VAL A 1 99 ? 11.678 2.283 -23.764 1.00 84.25 99 VAL A C 1
ATOM 750 O O . VAL A 1 99 ? 11.805 2.687 -24.921 1.00 84.25 99 VAL A O 1
ATOM 753 N N . ALA A 1 100 ? 11.105 3.043 -22.825 1.00 82.31 100 ALA A N 1
ATOM 754 C CA . ALA A 1 100 ? 10.497 4.354 -23.093 1.00 82.31 100 ALA A CA 1
ATOM 755 C C . ALA A 1 100 ? 11.413 5.558 -22.782 1.00 82.31 100 ALA A C 1
ATOM 757 O O . ALA 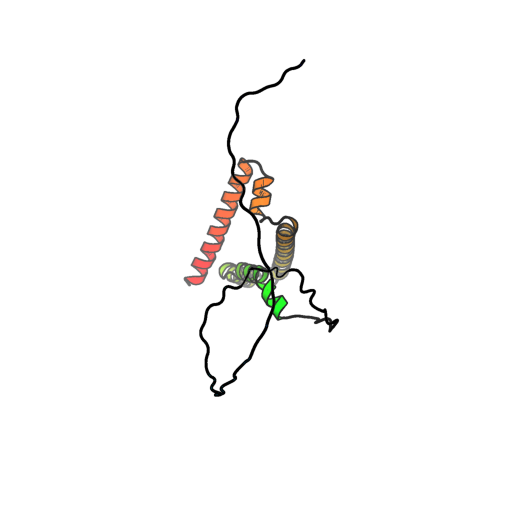A 1 100 ? 11.074 6.704 -23.111 1.00 82.31 100 ALA A O 1
ATOM 758 N N . GLY A 1 101 ? 12.556 5.321 -22.134 1.00 82.69 101 GLY A N 1
ATOM 759 C CA . GLY A 1 101 ? 13.459 6.355 -21.638 1.00 82.69 101 GLY A CA 1
ATOM 760 C C . GLY A 1 101 ? 12.805 7.268 -20.593 1.00 82.69 101 GLY A C 1
ATOM 761 O O . GLY A 1 101 ? 11.787 6.955 -19.974 1.00 82.69 101 GLY A O 1
ATOM 762 N N . PHE A 1 102 ? 13.347 8.479 -20.450 1.00 83.62 102 PHE A N 1
ATOM 763 C CA . PHE A 1 102 ? 12.887 9.477 -19.473 1.00 83.62 102 PHE A CA 1
ATOM 764 C C . PHE A 1 102 ? 11.427 9.957 -19.650 1.00 83.62 102 PHE A C 1
ATOM 766 O O . PHE A 1 102 ? 10.935 10.723 -18.822 1.00 83.62 102 PHE A O 1
ATOM 773 N N . LYS A 1 103 ? 10.698 9.516 -20.690 1.00 83.50 103 LYS A N 1
ATOM 774 C CA . LYS A 1 103 ? 9.301 9.916 -20.951 1.00 83.50 103 LYS A CA 1
ATOM 775 C C . LYS A 1 103 ? 8.316 9.460 -19.868 1.00 83.50 103 LYS A C 1
ATOM 777 O O . LYS A 1 103 ? 7.271 10.091 -19.732 1.00 83.50 103 LYS A O 1
ATOM 782 N N . LEU A 1 104 ? 8.632 8.402 -19.117 1.00 86.31 104 LEU A N 1
ATOM 783 C CA . LEU A 1 104 ? 7.788 7.889 -18.027 1.00 86.31 104 LEU A CA 1
ATOM 784 C C . LEU A 1 104 ? 8.068 8.542 -16.668 1.00 86.31 104 LEU A C 1
ATOM 786 O O . LEU A 1 104 ? 7.218 8.486 -15.784 1.00 86.31 104 LEU A O 1
ATOM 790 N N . LEU A 1 105 ? 9.217 9.204 -16.496 1.00 86.19 105 LEU A N 1
ATOM 791 C CA . LEU A 1 105 ? 9.700 9.639 -15.181 1.00 86.19 105 LEU A CA 1
ATOM 792 C C . LEU A 1 105 ? 8.751 10.634 -14.481 1.00 86.19 105 LEU A C 1
ATOM 794 O O . LEU A 1 105 ? 8.629 10.621 -13.259 1.00 86.19 105 LEU A O 1
ATOM 798 N N . TRP A 1 106 ? 8.029 11.462 -15.247 1.00 89.38 106 TRP A N 1
ATOM 799 C CA . TRP A 1 106 ? 7.007 12.370 -14.706 1.00 89.38 106 TRP A CA 1
ATOM 800 C C . TRP A 1 106 ? 5.717 11.644 -14.281 1.00 89.38 106 TRP A C 1
ATOM 802 O O . TRP A 1 106 ? 5.062 12.082 -13.337 1.00 89.38 106 TRP A O 1
ATOM 812 N N . VAL A 1 107 ? 5.368 10.535 -14.946 1.00 91.25 107 VAL A N 1
ATOM 813 C CA . VAL A 1 107 ? 4.214 9.692 -14.591 1.00 91.25 107 VAL A CA 1
ATOM 814 C C . VAL A 1 107 ? 4.513 8.951 -13.295 1.00 91.25 107 VAL A C 1
ATOM 816 O O . VAL A 1 107 ? 3.704 9.006 -12.374 1.00 91.25 107 VAL A O 1
ATOM 819 N N . LEU A 1 108 ? 5.702 8.346 -13.195 1.00 89.88 108 LEU A N 1
ATOM 820 C CA . LEU A 1 108 ? 6.179 7.682 -11.982 1.00 89.88 108 LEU A CA 1
ATOM 821 C C . LEU A 1 108 ? 6.214 8.655 -10.793 1.00 89.88 108 LEU A C 1
ATOM 823 O O . LEU A 1 108 ? 5.645 8.370 -9.745 1.00 89.88 108 LEU A O 1
ATOM 827 N N . LEU A 1 109 ? 6.775 9.857 -10.977 1.00 90.56 109 LEU A N 1
ATOM 828 C CA . LEU A 1 109 ? 6.787 10.894 -9.941 1.00 90.56 109 LEU A CA 1
ATOM 829 C C . LEU A 1 109 ? 5.372 11.264 -9.456 1.00 90.56 109 LEU A C 1
ATOM 831 O O . LEU A 1 109 ? 5.152 11.396 -8.251 1.00 90.56 109 LEU A O 1
ATOM 835 N N . LEU A 1 110 ? 4.402 11.410 -10.367 1.00 93.69 110 LEU A N 1
ATOM 836 C CA . LEU A 1 110 ? 3.005 11.654 -9.992 1.00 93.69 110 LEU A CA 1
ATOM 837 C C . LEU A 1 110 ? 2.359 10.446 -9.302 1.00 93.69 110 LEU A C 1
ATOM 839 O O . LEU A 1 110 ? 1.612 10.645 -8.343 1.00 93.69 110 LEU A O 1
ATOM 843 N N . ALA A 1 111 ? 2.658 9.220 -9.736 1.00 91.56 111 ALA A N 1
ATOM 844 C CA . ALA A 1 111 ? 2.171 7.999 -9.098 1.00 91.56 111 ALA A CA 1
ATOM 845 C C . ALA A 1 111 ? 2.641 7.916 -7.637 1.00 91.56 111 ALA A C 1
ATOM 847 O O . ALA A 1 111 ? 1.809 7.744 -6.743 1.00 91.56 111 ALA A O 1
ATOM 848 N N . THR A 1 112 ? 3.926 8.171 -7.363 1.00 91.69 112 THR A N 1
ATOM 849 C CA . THR A 1 112 ? 4.462 8.218 -5.992 1.00 91.69 112 THR A CA 1
ATOM 850 C C . THR A 1 112 ? 3.817 9.336 -5.162 1.00 91.69 112 THR A C 1
ATOM 852 O O . THR A 1 112 ? 3.469 9.117 -4.001 1.00 91.69 112 THR A O 1
ATOM 855 N N . ILE A 1 113 ? 3.585 10.525 -5.736 1.00 94.31 113 ILE A N 1
ATOM 856 C CA . ILE A 1 113 ? 2.899 11.637 -5.043 1.00 94.31 113 ILE A CA 1
ATOM 857 C C . ILE A 1 113 ? 1.451 11.264 -4.675 1.00 94.31 113 ILE A C 1
ATOM 859 O O . ILE A 1 113 ? 1.011 11.532 -3.553 1.00 94.31 113 ILE A O 1
ATOM 863 N N . VAL A 1 114 ? 0.712 10.625 -5.587 1.00 95.00 114 VAL A N 1
ATOM 864 C CA . VAL A 1 114 ? -0.661 10.154 -5.334 1.00 95.00 114 VAL A CA 1
ATOM 865 C C . VAL A 1 114 ? -0.669 9.016 -4.309 1.00 95.00 114 VAL A C 1
ATOM 867 O O . VAL A 1 114 ? -1.494 9.040 -3.396 1.00 95.00 114 VAL A O 1
ATOM 870 N N . GLY A 1 115 ? 0.278 8.078 -4.385 1.00 92.75 115 GLY A N 1
ATOM 871 C CA . GLY A 1 115 ? 0.459 7.010 -3.398 1.00 92.75 115 GLY A CA 1
ATOM 872 C C . GLY A 1 115 ? 0.712 7.551 -1.988 1.00 92.75 115 GLY A C 1
ATOM 873 O O . GLY A 1 115 ? 0.014 7.175 -1.047 1.00 92.75 115 GLY A O 1
ATOM 874 N N . LEU A 1 116 ? 1.623 8.518 -1.839 1.00 92.06 116 LEU A N 1
ATOM 875 C CA . LEU A 1 116 ? 1.890 9.193 -0.561 1.00 92.06 116 LEU A CA 1
ATOM 876 C C . LEU A 1 116 ? 0.664 9.959 -0.031 1.00 92.06 116 LEU A C 1
ATOM 878 O O . LEU A 1 116 ? 0.412 9.959 1.178 1.00 92.06 116 LEU A O 1
ATOM 882 N N . LEU A 1 117 ? -0.129 10.584 -0.909 1.00 94.81 117 LEU A N 1
ATOM 883 C CA . LEU A 1 117 ? -1.379 11.244 -0.523 1.00 94.81 117 LEU A CA 1
ATOM 884 C C . LEU A 1 117 ? -2.425 10.234 -0.023 1.00 94.81 117 LEU A C 1
ATOM 886 O O . LEU A 1 117 ? -3.029 10.457 1.029 1.00 94.81 117 LEU A O 1
ATOM 890 N N . LEU A 1 118 ? -2.614 9.120 -0.736 1.00 91.81 118 LEU A N 1
ATOM 891 C CA . LEU A 1 118 ? -3.526 8.044 -0.339 1.00 91.81 118 LEU A CA 1
ATOM 892 C C . LEU A 1 118 ? -3.087 7.397 0.980 1.00 91.81 118 LEU A C 1
ATOM 894 O O . LEU A 1 118 ? -3.912 7.251 1.881 1.00 91.81 118 LEU A O 1
ATOM 898 N N . GLN A 1 119 ? -1.793 7.119 1.151 1.00 92.31 119 GLN A N 1
ATOM 899 C CA . GLN A 1 119 ? -1.251 6.562 2.392 1.00 92.31 119 GLN A CA 1
ATOM 900 C C . GLN A 1 119 ? -1.445 7.517 3.576 1.00 92.31 119 GLN A C 1
ATOM 902 O O . GLN A 1 119 ? -1.855 7.096 4.659 1.00 92.31 119 GLN A O 1
ATOM 907 N N . ARG A 1 120 ? -1.248 8.828 3.374 1.00 91.81 120 ARG A N 1
ATOM 908 C CA . ARG A 1 120 ? -1.542 9.849 4.394 1.00 91.81 120 ARG A CA 1
ATOM 909 C C . ARG A 1 120 ? -3.032 9.901 4.749 1.00 91.81 120 ARG A C 1
ATOM 911 O O . ARG A 1 120 ? -3.369 10.113 5.915 1.00 91.81 120 ARG A O 1
ATOM 918 N N . LEU A 1 121 ? -3.927 9.718 3.776 1.00 93.06 121 LEU A N 1
ATOM 919 C CA . LEU A 1 121 ? -5.373 9.671 4.012 1.00 93.06 121 LEU A CA 1
ATOM 920 C C . LEU A 1 121 ? -5.792 8.397 4.759 1.00 93.06 121 LEU A C 1
ATOM 922 O O . LEU A 1 121 ? -6.567 8.505 5.709 1.00 93.06 121 LEU A O 1
ATOM 926 N N . ALA A 1 122 ? -5.243 7.234 4.400 1.00 90.81 122 ALA A N 1
ATOM 927 C CA . ALA A 1 122 ? -5.479 5.965 5.089 1.00 90.81 122 ALA A CA 1
ATOM 928 C C . ALA A 1 122 ? -4.964 5.999 6.539 1.00 90.81 122 ALA A C 1
ATOM 930 O O . ALA A 1 122 ? -5.709 5.675 7.465 1.00 90.81 122 ALA A O 1
ATOM 931 N N . ALA A 1 123 ? -3.741 6.493 6.758 1.00 90.19 123 ALA A N 1
ATOM 932 C CA . ALA A 1 123 ? -3.181 6.691 8.094 1.00 90.19 123 ALA A CA 1
ATOM 933 C C . ALA A 1 123 ? -4.025 7.668 8.931 1.00 90.19 123 ALA A C 1
ATOM 935 O O . ALA A 1 123 ? -4.342 7.379 10.085 1.00 90.19 123 ALA A O 1
ATOM 936 N N . ARG A 1 124 ? -4.465 8.797 8.351 1.00 91.88 124 ARG A N 1
ATOM 937 C CA . ARG A 1 124 ? -5.353 9.744 9.048 1.00 91.88 124 ARG A CA 1
ATOM 938 C C . ARG A 1 124 ? -6.711 9.120 9.377 1.00 91.88 124 ARG A C 1
ATOM 940 O O . ARG A 1 124 ? -7.226 9.378 10.459 1.00 91.88 124 ARG A O 1
ATOM 947 N N . LEU A 1 125 ? -7.286 8.308 8.487 1.00 91.88 125 LEU A N 1
ATOM 948 C CA . LEU A 1 125 ? -8.538 7.594 8.753 1.00 91.88 125 LEU A CA 1
ATOM 949 C C . LEU A 1 125 ? -8.374 6.622 9.930 1.00 91.88 125 LEU A C 1
ATOM 951 O O . LEU A 1 125 ? -9.189 6.656 10.851 1.00 91.88 125 LEU A O 1
ATOM 955 N N . GLY A 1 126 ? -7.301 5.825 9.937 1.00 89.44 126 GLY A N 1
ATOM 956 C CA . GLY A 1 126 ? -6.991 4.897 11.027 1.00 89.44 126 GLY A CA 1
ATOM 957 C C . GLY A 1 126 ? -6.796 5.602 12.371 1.00 89.44 126 GLY A C 1
ATOM 958 O O . GLY A 1 126 ? -7.407 5.208 13.360 1.00 89.44 126 GLY A O 1
ATOM 959 N N . VAL A 1 127 ? -6.029 6.697 12.401 1.00 89.19 127 VAL A N 1
ATOM 960 C CA . VAL A 1 127 ? -5.780 7.482 13.626 1.00 89.19 127 VAL A CA 1
ATOM 961 C C . VAL A 1 127 ? -7.039 8.196 14.137 1.00 89.19 127 VAL A C 1
ATOM 963 O O . VAL A 1 127 ? -7.239 8.269 15.344 1.00 89.19 127 VAL A O 1
ATOM 966 N N . VAL A 1 128 ? -7.900 8.716 13.253 1.00 92.12 128 VAL A N 1
ATOM 967 C CA . VAL A 1 128 ? -9.114 9.456 13.659 1.00 92.12 128 VAL A CA 1
ATOM 968 C C . VAL A 1 128 ? -10.271 8.528 14.044 1.00 92.12 128 VAL A C 1
ATOM 970 O O . VAL A 1 128 ? -11.073 8.891 14.900 1.00 92.12 128 VAL A O 1
ATOM 973 N N . THR A 1 129 ? -10.387 7.348 13.427 1.00 87.94 129 THR A N 1
ATOM 974 C CA . THR A 1 129 ? -11.509 6.419 13.683 1.00 87.94 129 THR A CA 1
ATOM 975 C C . THR A 1 129 ? -11.165 5.263 14.620 1.00 87.94 129 THR A C 1
ATOM 977 O O . THR A 1 129 ? -12.078 4.644 15.158 1.00 87.94 129 THR A O 1
ATOM 980 N N . GLY A 1 130 ? -9.878 4.944 14.800 1.00 87.25 130 GLY A N 1
ATOM 981 C CA . GLY A 1 130 ? -9.423 3.733 15.491 1.00 87.25 130 GLY A CA 1
ATOM 982 C C . GLY A 1 130 ? -9.653 2.435 14.703 1.00 87.25 130 GLY A C 1
ATOM 983 O O . GLY A 1 130 ? -9.525 1.352 15.267 1.00 87.25 130 GLY A O 1
ATOM 984 N N . LEU A 1 131 ? -10.026 2.522 13.419 1.00 87.50 131 LEU A N 1
ATOM 985 C CA . LEU A 1 131 ? -10.465 1.394 12.592 1.00 87.50 131 LEU A CA 1
ATOM 986 C C . LEU A 1 131 ? -9.649 1.318 11.296 1.00 87.50 131 LEU A C 1
ATOM 988 O O . LEU A 1 131 ? -9.360 2.335 10.664 1.00 87.50 131 LEU A O 1
ATOM 992 N N . HIS A 1 132 ? -9.310 0.106 10.856 1.00 87.19 132 HIS A N 1
ATOM 993 C CA . HIS A 1 132 ? -8.678 -0.099 9.550 1.00 87.19 132 HIS A CA 1
ATOM 994 C C . HIS A 1 132 ? -9.684 0.117 8.405 1.00 87.19 132 HIS A C 1
ATOM 996 O O . HIS A 1 132 ? -10.890 -0.075 8.572 1.00 87.19 132 HIS A O 1
ATOM 1002 N N . LEU A 1 133 ? -9.191 0.485 7.216 1.00 82.88 133 LEU A N 1
ATOM 1003 C CA . LEU A 1 133 ? -10.029 0.856 6.065 1.00 82.88 133 LEU A CA 1
ATOM 1004 C C . LEU A 1 133 ? -11.081 -0.215 5.717 1.00 82.88 133 LEU A C 1
ATOM 1006 O O . LEU A 1 133 ? -12.234 0.122 5.461 1.00 82.88 133 LEU A O 1
ATOM 1010 N N . ALA A 1 134 ? -10.714 -1.499 5.772 1.00 84.81 134 ALA A N 1
ATOM 1011 C CA . ALA A 1 134 ? -11.645 -2.597 5.508 1.00 84.81 134 ALA A CA 1
ATOM 1012 C C . ALA A 1 134 ? -12.802 -2.679 6.527 1.00 84.81 134 ALA A C 1
ATOM 1014 O O . ALA A 1 134 ? -13.912 -3.022 6.133 1.00 84.81 134 ALA A O 1
ATOM 1015 N N . GLU A 1 135 ? -12.592 -2.306 7.794 1.00 84.44 135 GLU A N 1
ATOM 1016 C CA . GLU A 1 135 ? -13.647 -2.274 8.821 1.00 84.44 135 GLU A CA 1
ATOM 1017 C C . GLU A 1 135 ? -14.557 -1.046 8.666 1.00 84.44 135 GLU A C 1
ATOM 1019 O O . GLU A 1 135 ? -15.779 -1.147 8.801 1.00 84.44 135 GLU A O 1
ATOM 1024 N N . VAL A 1 136 ? -13.996 0.106 8.278 1.00 85.81 136 VAL A N 1
ATOM 1025 C CA . VAL A 1 136 ? -14.789 1.287 7.886 1.00 85.81 136 VAL A CA 1
ATOM 1026 C C . VAL A 1 136 ? -15.683 0.948 6.685 1.00 85.81 136 VAL A C 1
ATOM 1028 O O . VAL A 1 136 ? -16.887 1.210 6.714 1.00 85.81 136 VAL A O 1
ATOM 1031 N N . CYS A 1 137 ? -15.136 0.275 5.668 1.00 83.50 137 CYS A N 1
ATOM 1032 C CA . CYS A 1 137 ? -15.912 -0.250 4.544 1.00 83.50 137 CYS A CA 1
ATOM 1033 C C . CYS A 1 137 ? -16.951 -1.296 4.987 1.00 83.50 137 CYS A C 1
ATOM 1035 O O . CYS A 1 137 ? -18.097 -1.236 4.542 1.00 83.50 137 CYS A O 1
ATOM 1037 N N . HIS A 1 138 ? -16.601 -2.225 5.882 1.00 83.88 138 HIS A N 1
ATOM 1038 C CA . HIS A 1 138 ? -17.523 -3.246 6.387 1.00 83.88 138 HIS A CA 1
ATOM 1039 C C . HIS A 1 138 ? -18.753 -2.618 7.052 1.00 83.88 138 HIS A C 1
ATOM 1041 O O . HIS A 1 138 ? -19.876 -3.067 6.802 1.00 83.88 138 HIS A O 1
ATOM 1047 N N . ARG A 1 139 ? -18.559 -1.576 7.871 1.00 82.88 139 ARG A N 1
ATOM 1048 C CA . ARG A 1 139 ? -19.640 -0.862 8.569 1.00 82.88 139 ARG A CA 1
ATOM 1049 C C . ARG A 1 139 ? -20.477 0.010 7.633 1.00 82.88 139 ARG A C 1
ATOM 1051 O O . ARG A 1 139 ? -21.694 0.039 7.786 1.00 82.88 139 ARG A O 1
ATOM 1058 N N . GLN A 1 140 ? -19.851 0.683 6.666 1.00 84.38 140 GLN A N 1
ATOM 1059 C CA . GLN A 1 140 ? -20.542 1.624 5.778 1.00 84.38 140 GLN A CA 1
ATOM 1060 C C . GLN A 1 140 ? -21.302 0.942 4.624 1.00 84.38 140 GLN A C 1
ATOM 1062 O O . GLN A 1 140 ? -22.312 1.478 4.165 1.00 84.38 140 GLN A O 1
ATOM 1067 N N . TYR A 1 141 ? -20.843 -0.219 4.138 1.00 81.62 141 TYR A N 1
ATOM 1068 C CA . TYR A 1 141 ? -21.427 -0.881 2.965 1.00 81.62 141 TYR A CA 1
ATOM 1069 C C . TYR A 1 141 ? -22.374 -2.051 3.300 1.00 81.62 141 TYR A C 1
ATOM 1071 O O . TYR A 1 141 ? -22.106 -2.849 4.206 1.00 81.62 141 TYR A O 1
ATOM 1079 N N . PRO A 1 142 ? -23.460 -2.231 2.514 1.00 80.50 142 PRO A N 1
ATOM 1080 C CA . PRO A 1 142 ? -24.339 -3.390 2.627 1.00 80.50 142 PRO A CA 1
ATOM 1081 C C . PRO A 1 142 ? -23.648 -4.690 2.179 1.00 80.50 142 PRO A C 1
ATOM 1083 O O . PRO A 1 142 ? -22.549 -4.695 1.621 1.00 80.50 142 PRO A O 1
ATOM 1086 N N . LYS A 1 143 ? -24.325 -5.824 2.409 1.00 81.88 143 LYS A N 1
ATOM 1087 C CA . LYS A 1 143 ? -23.762 -7.181 2.272 1.00 81.88 143 LYS A CA 1
ATOM 1088 C C . LYS A 1 143 ? -2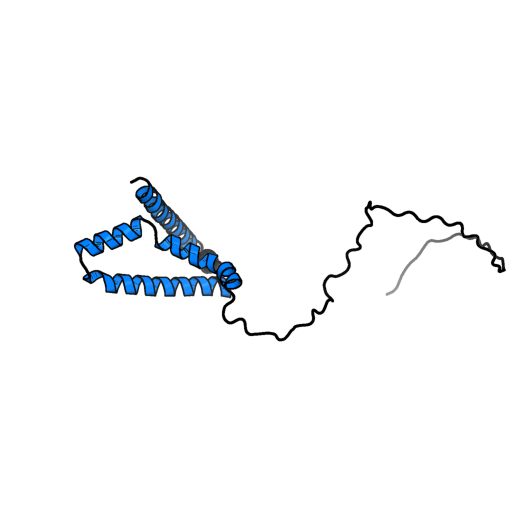3.117 -7.487 0.908 1.00 81.88 143 LYS A C 1
ATOM 1090 O O . LYS A 1 143 ? -22.137 -8.217 0.881 1.00 81.88 143 LYS A O 1
ATOM 1095 N N . VAL A 1 144 ? -23.634 -6.944 -0.201 1.00 84.06 144 VAL A N 1
ATOM 1096 C CA . VAL A 1 144 ? -23.135 -7.266 -1.555 1.00 84.06 144 VAL A CA 1
ATOM 1097 C C . VAL A 1 144 ? -21.797 -6.570 -1.874 1.00 84.06 144 VAL A C 1
ATOM 1099 O O . VAL A 1 144 ? -20.827 -7.295 -2.094 1.00 84.06 144 VAL A O 1
ATOM 1102 N N . PRO A 1 145 ? -21.656 -5.224 -1.819 1.00 85.19 145 PRO A N 1
ATOM 1103 C CA . PRO A 1 145 ? -20.351 -4.578 -1.992 1.00 85.19 145 PRO A CA 1
ATOM 1104 C C . PRO A 1 145 ? -19.293 -5.069 -1.000 1.00 85.19 145 PRO A C 1
ATOM 1106 O O . PRO A 1 145 ? -18.134 -5.191 -1.372 1.00 85.19 145 PRO A O 1
ATOM 1109 N N . ARG A 1 146 ? -19.683 -5.418 0.235 1.00 86.62 146 ARG A N 1
ATOM 1110 C CA . ARG A 1 146 ? -18.779 -5.990 1.246 1.00 86.62 146 ARG A CA 1
ATOM 1111 C C . ARG A 1 146 ? -18.072 -7.266 0.764 1.00 86.62 146 ARG A C 1
ATOM 1113 O O . ARG A 1 146 ? -16.868 -7.389 0.958 1.00 86.62 146 ARG A O 1
ATOM 1120 N N . ILE A 1 147 ? -18.802 -8.193 0.139 1.00 88.50 147 ILE A N 1
ATOM 1121 C CA . ILE A 1 147 ? -18.238 -9.455 -0.375 1.00 88.50 147 ILE A CA 1
ATOM 1122 C C . ILE A 1 147 ? -17.334 -9.186 -1.587 1.00 88.50 147 ILE A C 1
ATOM 1124 O O . ILE A 1 147 ? -16.259 -9.770 -1.685 1.00 88.50 147 ILE A O 1
ATOM 1128 N N . ILE A 1 148 ? -17.731 -8.262 -2.469 1.00 90.88 148 ILE A N 1
ATOM 1129 C CA . ILE A 1 148 ? -16.929 -7.864 -3.638 1.00 90.88 148 ILE A CA 1
ATOM 1130 C C . ILE A 1 148 ? -15.617 -7.197 -3.195 1.00 90.88 148 ILE A C 1
ATOM 1132 O O . ILE A 1 148 ? -14.562 -7.530 -3.720 1.00 90.88 148 ILE A O 1
ATOM 1136 N N . LEU A 1 149 ? -15.664 -6.296 -2.208 1.00 89.50 149 LEU A N 1
ATOM 1137 C CA . LEU A 1 149 ? -14.477 -5.642 -1.647 1.00 89.50 149 LEU A CA 1
ATOM 1138 C C . LEU A 1 149 ? -13.533 -6.645 -0.976 1.00 89.50 149 LEU A C 1
ATOM 1140 O O . LEU A 1 149 ? -12.327 -6.539 -1.170 1.00 89.50 149 LEU A O 1
ATOM 1144 N N . TRP A 1 150 ? -14.061 -7.623 -0.231 1.00 90.69 150 TRP A N 1
ATOM 1145 C CA . TRP A 1 150 ? -13.236 -8.687 0.346 1.00 90.69 150 TRP A CA 1
ATOM 1146 C C . TRP A 1 150 ? -12.537 -9.509 -0.747 1.00 90.69 150 TRP A C 1
ATOM 1148 O O . TRP A 1 150 ? -11.317 -9.617 -0.727 1.00 90.69 150 TRP A O 1
ATOM 1158 N N . LEU A 1 151 ? -13.278 -9.984 -1.754 1.00 93.38 151 LEU A N 1
ATOM 1159 C CA . LEU A 1 151 ? -12.718 -10.759 -2.868 1.00 93.38 151 LEU A CA 1
ATOM 1160 C C . LEU A 1 151 ? -11.686 -9.964 -3.690 1.00 93.38 151 LEU A C 1
ATOM 1162 O O . LEU A 1 151 ? -10.692 -10.530 -4.135 1.00 93.38 151 LEU A O 1
ATOM 1166 N N . MET A 1 152 ? -11.886 -8.656 -3.872 1.00 93.06 152 MET A N 1
ATOM 1167 C CA . MET A 1 152 ? -10.918 -7.782 -4.551 1.00 93.06 152 MET A CA 1
ATOM 1168 C C . MET A 1 152 ? -9.629 -7.591 -3.743 1.00 93.06 152 MET A C 1
ATOM 1170 O O . MET A 1 152 ? -8.553 -7.549 -4.332 1.00 93.06 152 MET A O 1
ATOM 1174 N N . VAL A 1 153 ? -9.717 -7.501 -2.411 1.00 92.25 153 VAL A N 1
ATOM 1175 C CA . VAL A 1 153 ? -8.535 -7.438 -1.533 1.00 92.25 153 VAL A CA 1
ATOM 1176 C C . VAL A 1 153 ? -7.804 -8.781 -1.503 1.00 92.25 153 VAL A C 1
ATOM 1178 O O . VAL A 1 153 ? -6.585 -8.795 -1.625 1.00 92.25 153 VAL A O 1
ATOM 1181 N N . GLU A 1 154 ? -8.528 -9.899 -1.426 1.00 93.94 154 GLU A N 1
ATOM 1182 C CA . GLU A 1 154 ? -7.954 -11.251 -1.454 1.00 93.94 154 GLU A CA 1
ATOM 1183 C C . GLU A 1 154 ? -7.148 -11.489 -2.746 1.00 93.94 154 GLU A C 1
ATOM 1185 O O . GLU A 1 154 ? -5.982 -11.881 -2.702 1.00 93.94 154 GLU A O 1
ATOM 1190 N N . LEU A 1 155 ? -7.731 -11.159 -3.908 1.00 93.56 155 LEU A N 1
ATOM 1191 C CA . LEU A 1 155 ? -7.048 -11.254 -5.204 1.00 93.56 155 LEU A CA 1
ATOM 1192 C C . LEU A 1 155 ? -5.859 -10.290 -5.328 1.00 93.56 155 LEU A C 1
ATOM 1194 O O . LEU A 1 155 ? -4.867 -10.642 -5.963 1.00 93.56 155 LEU A O 1
ATOM 1198 N N . ALA A 1 156 ? -5.932 -9.097 -4.730 1.00 91.88 156 ALA A N 1
ATOM 1199 C CA . ALA A 1 156 ? -4.816 -8.152 -4.723 1.00 91.88 156 ALA A CA 1
ATOM 1200 C C . ALA A 1 156 ? -3.635 -8.658 -3.876 1.00 91.88 156 ALA A C 1
ATOM 1202 O O . ALA A 1 156 ? -2.492 -8.531 -4.307 1.00 91.88 156 ALA A O 1
ATOM 1203 N N . ILE A 1 157 ? -3.899 -9.278 -2.720 1.00 90.38 157 ILE A N 1
ATOM 1204 C CA . ILE A 1 157 ? -2.861 -9.876 -1.865 1.00 90.38 157 ILE A CA 1
ATOM 1205 C C . ILE A 1 157 ? -2.162 -11.024 -2.604 1.00 90.38 157 ILE A C 1
ATOM 1207 O O . ILE A 1 157 ? -0.937 -11.019 -2.706 1.00 90.38 157 ILE A O 1
ATOM 1211 N N . ILE A 1 158 ? -2.927 -11.944 -3.204 1.00 92.19 158 ILE A N 1
ATOM 1212 C CA . ILE A 1 158 ? -2.384 -13.054 -4.012 1.00 92.19 158 ILE A CA 1
ATOM 1213 C C . ILE A 1 158 ? -1.574 -12.525 -5.215 1.00 92.19 158 ILE A C 1
ATOM 1215 O O . ILE A 1 158 ? -0.554 -13.103 -5.582 1.00 92.19 158 ILE A O 1
ATOM 1219 N N . GLY A 1 159 ? -1.997 -11.408 -5.819 1.00 89.50 159 GLY A N 1
ATOM 1220 C CA . GLY A 1 159 ? -1.274 -10.751 -6.913 1.00 89.50 159 GLY A CA 1
ATOM 1221 C C . GLY A 1 159 ? 0.027 -10.042 -6.503 1.00 89.50 159 GLY A C 1
ATOM 1222 O O . GLY A 1 159 ? 0.909 -9.886 -7.348 1.00 89.50 159 GLY A O 1
ATOM 1223 N N . SER A 1 160 ? 0.166 -9.633 -5.236 1.00 87.69 160 SER A N 1
ATOM 1224 C CA . SER A 1 160 ? 1.427 -9.119 -4.669 1.00 87.69 160 SER A CA 1
ATOM 1225 C C . SER A 1 160 ? 2.376 -10.269 -4.324 1.00 87.69 160 SER A C 1
ATOM 1227 O O . SER A 1 160 ? 3.504 -10.295 -4.808 1.00 87.69 160 SER A O 1
ATOM 1229 N N . ASP A 1 161 ? 1.889 -11.260 -3.572 1.00 89.75 161 ASP A N 1
ATOM 1230 C CA . ASP A 1 161 ? 2.642 -12.453 -3.152 1.00 89.75 161 ASP A CA 1
ATOM 1231 C C . ASP A 1 161 ? 3.248 -13.199 -4.356 1.00 89.75 161 ASP A C 1
ATOM 1233 O O . ASP A 1 161 ? 4.429 -13.541 -4.365 1.00 89.75 161 ASP A O 1
ATOM 1237 N N . MET A 1 162 ? 2.491 -13.328 -5.453 1.00 88.50 162 MET A N 1
ATOM 1238 C CA . MET A 1 162 ? 2.986 -13.911 -6.705 1.00 88.50 162 MET A CA 1
ATOM 1239 C C . MET A 1 162 ? 4.213 -13.179 -7.284 1.00 88.50 162 MET A C 1
ATOM 1241 O O . MET A 1 162 ? 5.076 -13.827 -7.875 1.00 88.50 162 MET A O 1
ATOM 1245 N N . GLN A 1 163 ? 4.318 -11.855 -7.127 1.00 84.50 163 GLN A N 1
ATOM 1246 C CA . GLN A 1 163 ? 5.474 -11.084 -7.607 1.00 84.50 163 GLN A CA 1
ATOM 1247 C C . GLN A 1 163 ? 6.691 -11.239 -6.690 1.00 84.50 163 GLN A C 1
ATOM 1249 O O . GLN A 1 163 ? 7.813 -11.290 -7.193 1.00 84.50 163 GLN A O 1
ATOM 1254 N N . GLU A 1 164 ? 6.488 -11.366 -5.376 1.00 83.88 164 GLU A N 1
ATOM 1255 C CA . GLU A 1 164 ? 7.567 -11.670 -4.428 1.00 83.88 164 GLU A CA 1
ATOM 1256 C C . GLU A 1 164 ? 8.113 -13.090 -4.658 1.00 83.88 164 GLU A C 1
ATOM 1258 O O . GLU A 1 164 ? 9.327 -13.277 -4.768 1.00 83.88 164 GLU A O 1
ATOM 1263 N N . VAL A 1 165 ? 7.234 -14.082 -4.846 1.00 86.50 165 VAL A N 1
ATOM 1264 C CA . VAL A 1 165 ? 7.616 -15.475 -5.149 1.00 86.50 165 VAL A CA 1
ATOM 1265 C C . VAL A 1 165 ? 8.338 -15.597 -6.495 1.00 86.50 165 VAL A C 1
ATOM 1267 O O . VAL A 1 165 ? 9.325 -16.324 -6.588 1.00 86.50 165 VAL A O 1
ATOM 1270 N N . ILE A 1 166 ? 7.897 -14.887 -7.541 1.00 84.38 166 ILE A N 1
ATOM 1271 C CA . ILE A 1 166 ? 8.597 -14.892 -8.839 1.00 84.38 166 ILE A CA 1
ATOM 1272 C C . ILE A 1 166 ? 9.950 -14.178 -8.722 1.00 84.38 166 ILE A C 1
ATOM 1274 O O . ILE A 1 166 ? 10.969 -14.749 -9.106 1.00 84.38 166 ILE A O 1
ATOM 1278 N N . GLY A 1 167 ? 9.976 -12.968 -8.154 1.00 74.94 167 GLY A N 1
ATOM 1279 C CA . GLY A 1 167 ? 11.178 -12.134 -8.042 1.00 74.94 167 GLY A CA 1
ATOM 1280 C C . GLY A 1 167 ? 12.232 -12.625 -7.041 1.00 74.94 167 GLY A C 1
ATOM 1281 O O . GLY A 1 167 ? 13.311 -12.042 -6.979 1.00 74.94 167 GLY A O 1
ATOM 1282 N N . SER A 1 168 ? 11.941 -13.675 -6.265 1.00 77.94 168 SER A N 1
ATOM 1283 C CA . SER A 1 168 ? 12.890 -14.358 -5.368 1.00 77.94 168 SER A CA 1
ATOM 1284 C C . SER A 1 168 ? 13.309 -15.757 -5.849 1.00 77.94 168 SER A C 1
ATOM 1286 O O . SER A 1 168 ? 14.167 -16.387 -5.226 1.00 77.94 168 SER A O 1
ATOM 1288 N N . ALA A 1 169 ? 12.732 -16.247 -6.953 1.00 80.81 169 ALA A N 1
ATOM 1289 C CA . ALA A 1 169 ? 13.043 -17.547 -7.555 1.00 80.81 169 ALA A CA 1
ATOM 1290 C C . ALA A 1 169 ? 14.022 -17.469 -8.749 1.00 80.81 169 ALA A C 1
ATOM 1292 O O . ALA A 1 169 ? 14.348 -18.510 -9.331 1.00 80.81 169 ALA A O 1
ATOM 1293 N N . ILE A 1 170 ? 14.468 -16.259 -9.110 1.00 71.31 170 ILE A N 1
ATOM 1294 C CA . ILE A 1 170 ? 15.388 -15.933 -10.217 1.00 71.31 170 ILE A CA 1
ATOM 1295 C C . ILE A 1 170 ? 16.692 -15.301 -9.718 1.00 71.31 170 ILE A C 1
ATOM 1297 O O . ILE A 1 170 ? 17.722 -15.564 -10.378 1.00 71.31 170 ILE A O 1
#

Organism: Mus musculus (NCBI:txid10090)

Foldseek 3Di:
DDDDDDDDDDDDDDDDDDDDDDDDDDDDDDDDDDDDDDDDDDDDDDPDDPPPPPDDDDPDDDPVDDVVVVVVPCVVVVVVVVLCVQQLNVVVVVVCCVVVPCPCVVVVVVVVVVVVVVVVVQVVCCVVPVDHPLVVCVVPDDDPVNVVVVVVVVVVVVVSVVSNVVSVVD

Secondary structure (DSSP, 8-state):
-------------------------------------------PPP---TT------------TT-HHHHHHHHHHHHHHHHTTS-HHHHHHHHHHHHHHGGGGHHHHHHHHHHHHHHHHHHHHHHHHHSS-HHHHHHHHS-HHHHHHHHHHHHHHHHHHHHHHHHHT--

Sequence (170 aa):
MVLDPKEKMPDDGASGDHGDSASLGAINPAYSNSSLPHSTGDSEEPFTTYFDEKIPIPEEEYSCFSFRKLWAFTGPGFLMSIAYLDPGNIESDLQSGAVAGFKLLWVLLLATIVGLLLQRLAARLGVVTGLHLAEVCHRQYPKVPRIILWLMVELAIIGSDMQEVIGSAI

InterPro domains:
  IPR001046 NRAMP family [PF01566] (77-170)
  IPR001046 NRAMP family [PTHR11706] (62-170)